Protein AF-A0A916LYB8-F1 (afdb_monomer_lite)

Secondary structure (DSSP, 8-state):
-EEEEE-TTS---HHHHHHHHHHHHTSTT-EEEEESSHHHHHHHHHHH--SEEEE-----HHHHHHHHHHHHHH-TT-EEEEEETTEEEE-S-TTSPPPSPBPPHHHHHHHHHHHHHHHHHHHHHHHTS--

pLDDT: mean 76.66, std 14.52, range [36.44, 95.5]

Radius of gyration: 14.48 Å; chains: 1; bounding box: 32×29×47 Å

Foldseek 3Di:
DEEEEEALPDDPPVVLVVLLVVLCVVPPPYHYDYDNDLVSLLVCCQVVVGLEYEYEDDPPQVSQVVSLVSNCVSPVNRWYWYQDQLFTFTDPGNPDDTDRDGDDPSVSVSSNSSNVSVVVVVVVVVVPPDD

Sequence (131 aa):
MNVLIVDPSVVPDTSYQHRIVQHFSDATDIGVRFATGILQATWQIRDFQPDVIVFDRIEDCDQIGKVIATLRRINPDAVMFQLDGDRLIATANPCGAPAQAGAPHWLQDIAWHWTTARQGAGAAIAAGGLA

Structure (mmCIF, N/CA/C/O backbone):
data_AF-A0A916LYB8-F1
#
_entry.id   AF-A0A916LYB8-F1
#
loop_
_atom_site.group_PDB
_atom_site.id
_atom_site.type_symbol
_atom_site.label_atom_id
_atom_site.label_alt_id
_atom_site.label_comp_id
_atom_site.label_asym_id
_atom_site.label_entity_id
_atom_site.label_seq_id
_atom_site.pdbx_PDB_ins_code
_atom_site.Cartn_x
_atom_site.Cartn_y
_atom_site.Cartn_z
_atom_site.occupancy
_atom_site.B_iso_or_equiv
_atom_site.auth_seq_id
_atom_site.auth_comp_id
_atom_site.auth_asym_id
_atom_site.auth_atom_id
_atom_site.pdbx_PDB_model_num
ATOM 1 N N . MET A 1 1 ? -11.402 4.512 6.377 1.00 86.06 1 MET A N 1
ATOM 2 C CA . MET A 1 1 ? -10.449 3.399 6.175 1.00 86.06 1 MET A CA 1
ATOM 3 C C . MET A 1 1 ? -9.316 3.893 5.295 1.00 86.06 1 MET A C 1
ATOM 5 O O . MET A 1 1 ? -9.586 4.548 4.296 1.00 86.06 1 MET A O 1
ATOM 9 N N . ASN A 1 2 ? -8.072 3.598 5.648 1.00 90.69 2 ASN A N 1
ATOM 10 C CA . ASN A 1 2 ? -6.887 4.084 4.949 1.00 90.69 2 ASN A CA 1
ATOM 11 C C . ASN A 1 2 ? -6.186 2.937 4.212 1.00 90.69 2 ASN A C 1
ATOM 13 O O . ASN A 1 2 ? -5.777 1.955 4.829 1.00 90.69 2 ASN A O 1
ATOM 17 N N . VAL A 1 3 ? -6.021 3.070 2.896 1.00 89.81 3 VAL A N 1
ATOM 18 C CA . VAL A 1 3 ? -5.357 2.086 2.035 1.00 89.81 3 VAL A CA 1
ATOM 19 C C . VAL A 1 3 ? -4.038 2.658 1.523 1.00 89.81 3 VAL A C 1
ATOM 21 O O . VAL A 1 3 ? -4.002 3.712 0.888 1.00 89.81 3 VAL A O 1
ATOM 24 N N . LEU A 1 4 ? -2.937 1.959 1.787 1.00 91.75 4 LEU A N 1
ATOM 25 C CA . LEU A 1 4 ? -1.626 2.277 1.228 1.00 91.75 4 LEU A CA 1
ATOM 26 C C . LEU A 1 4 ? -1.272 1.276 0.131 1.00 91.75 4 LEU A C 1
ATOM 28 O O . LEU A 1 4 ? -1.173 0.079 0.383 1.00 91.75 4 LEU A O 1
ATOM 32 N N . ILE A 1 5 ? -1.023 1.778 -1.071 1.00 88.75 5 ILE A N 1
ATOM 33 C CA . ILE A 1 5 ? -0.530 0.995 -2.201 1.00 88.75 5 ILE A CA 1
ATOM 34 C C . ILE A 1 5 ? 0.982 1.185 -2.315 1.00 88.75 5 ILE A C 1
ATOM 36 O O . ILE A 1 5 ? 1.462 2.314 -2.406 1.00 88.75 5 ILE A O 1
ATOM 40 N N . VAL A 1 6 ? 1.735 0.087 -2.318 1.00 88.56 6 VAL A N 1
ATOM 41 C CA . VAL A 1 6 ? 3.191 0.072 -2.482 1.00 88.56 6 VAL A CA 1
ATOM 42 C C . VAL A 1 6 ? 3.536 -0.585 -3.813 1.00 88.56 6 VAL A C 1
ATOM 44 O O . VAL A 1 6 ? 3.445 -1.802 -3.950 1.00 88.56 6 VAL A O 1
ATOM 47 N N . ASP A 1 7 ? 3.956 0.226 -4.778 1.00 83.06 7 ASP A N 1
ATOM 48 C CA . ASP A 1 7 ? 4.282 -0.211 -6.136 1.00 83.06 7 ASP A CA 1
ATOM 49 C C . ASP A 1 7 ? 5.605 0.427 -6.583 1.00 83.06 7 ASP A C 1
ATOM 51 O O . ASP A 1 7 ? 5.612 1.550 -7.093 1.00 83.06 7 ASP A O 1
ATOM 55 N N . PRO A 1 8 ? 6.753 -0.241 -6.368 1.00 75.19 8 PRO A N 1
ATOM 56 C CA . PRO A 1 8 ? 8.045 0.290 -6.787 1.00 75.19 8 PRO A CA 1
ATOM 57 C C . PRO A 1 8 ? 8.304 0.141 -8.290 1.00 75.19 8 PRO A C 1
ATOM 59 O O . PRO A 1 8 ? 9.295 0.674 -8.785 1.00 75.19 8 PRO A O 1
ATOM 62 N N . SER A 1 9 ? 7.460 -0.604 -9.012 1.00 67.19 9 SER A N 1
ATOM 63 C CA . SER A 1 9 ? 7.678 -0.901 -10.428 1.00 67.19 9 SER A CA 1
ATOM 64 C C . SER A 1 9 ? 7.302 0.267 -11.338 1.00 67.19 9 SER A C 1
ATOM 66 O O . SER A 1 9 ? 7.752 0.335 -12.484 1.00 67.19 9 SER A O 1
ATOM 68 N N . VAL A 1 10 ? 6.513 1.210 -10.823 1.00 60.28 10 VAL A N 1
ATOM 69 C CA . VAL A 1 10 ? 5.977 2.324 -11.597 1.00 60.28 10 VAL A CA 1
ATOM 70 C C . VAL A 1 10 ? 6.612 3.634 -11.111 1.00 60.28 10 VAL A C 1
ATOM 72 O O . VAL A 1 10 ? 6.264 4.184 -10.066 1.00 60.28 10 VAL A O 1
ATOM 75 N N . VAL A 1 11 ? 7.563 4.147 -11.907 1.00 56.72 11 VAL A N 1
ATOM 76 C CA . VAL A 1 11 ? 7.975 5.575 -11.965 1.00 56.72 11 VAL A CA 1
ATOM 77 C C . VAL A 1 11 ? 6.706 6.440 -11.939 1.00 56.72 11 VAL A C 1
ATOM 79 O O . VAL A 1 11 ? 5.735 5.974 -12.519 1.00 56.72 11 VAL A O 1
ATOM 82 N N . PRO A 1 12 ? 6.649 7.638 -11.310 1.00 61.12 12 PRO A N 1
ATOM 83 C CA . PRO A 1 12 ? 5.396 8.326 -10.958 1.00 61.12 12 PRO A CA 1
ATOM 84 C C . PRO A 1 12 ? 4.506 8.670 -12.165 1.00 61.12 12 PRO A C 1
ATOM 86 O O . PRO A 1 12 ? 4.425 9.813 -12.610 1.00 61.12 12 PRO A O 1
ATOM 89 N N . ASP A 1 13 ? 3.792 7.673 -12.672 1.00 68.00 13 ASP A N 1
ATOM 90 C CA . ASP A 1 13 ? 2.701 7.816 -13.609 1.00 68.00 13 ASP A CA 1
ATOM 91 C C . ASP A 1 13 ? 1.486 8.224 -12.785 1.00 68.00 13 ASP A C 1
ATOM 93 O O .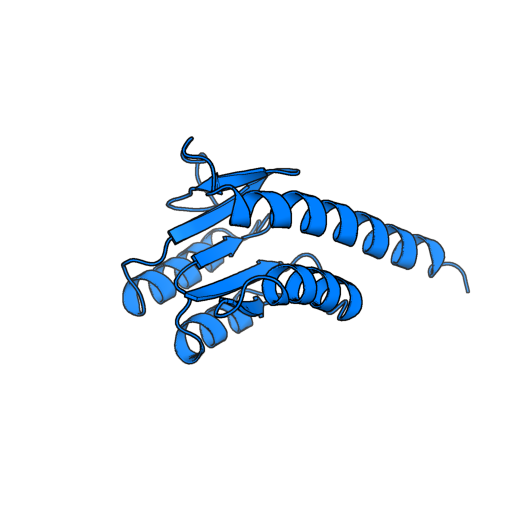 ASP A 1 13 ? 0.718 7.414 -12.255 1.00 68.00 13 ASP A O 1
ATOM 97 N N . THR A 1 14 ? 1.353 9.535 -12.637 1.00 68.19 14 THR A N 1
ATOM 98 C CA . THR A 1 14 ? 0.258 10.159 -11.905 1.00 68.19 14 THR A CA 1
ATOM 99 C C . THR A 1 14 ? -1.096 9.857 -12.544 1.00 68.19 14 THR A C 1
ATOM 101 O O . THR A 1 14 ? -2.098 9.863 -11.834 1.00 68.19 14 THR A O 1
ATOM 104 N N . SER A 1 15 ? -1.153 9.522 -13.842 1.00 71.56 15 SER A N 1
ATOM 105 C CA . SER A 1 15 ? -2.399 9.151 -14.523 1.00 71.56 15 SER A CA 1
ATOM 106 C C . SER A 1 15 ? -2.903 7.782 -14.067 1.00 71.56 15 SER A C 1
ATOM 108 O O . SER A 1 15 ? -4.087 7.613 -13.781 1.00 71.56 15 SER A O 1
ATOM 110 N N . TYR A 1 16 ? -1.992 6.820 -13.922 1.00 73.50 16 TYR A N 1
ATOM 111 C CA . TYR A 1 16 ? -2.263 5.494 -13.380 1.00 73.50 16 TYR A CA 1
ATOM 112 C C . TYR A 1 16 ? -2.744 5.565 -11.926 1.00 73.50 16 TYR A C 1
ATOM 114 O O . TYR A 1 16 ? -3.795 5.010 -11.595 1.00 73.50 16 TYR A O 1
ATOM 122 N N . GLN A 1 17 ? -2.026 6.314 -11.087 1.00 74.50 17 GLN A N 1
ATOM 123 C CA . GLN A 1 17 ? -2.387 6.487 -9.680 1.00 74.50 17 GLN A CA 1
ATOM 124 C C . GLN A 1 17 ? -3.754 7.164 -9.545 1.00 74.50 17 GLN A C 1
ATOM 126 O O . GLN A 1 17 ? -4.589 6.712 -8.767 1.00 74.50 17 GLN A O 1
ATOM 131 N N . HIS A 1 18 ? -4.024 8.199 -10.349 1.00 76.19 18 HIS A N 1
ATOM 132 C CA . HIS A 1 18 ? -5.303 8.907 -10.329 1.00 76.19 18 HIS A CA 1
ATOM 133 C C . HIS A 1 18 ? -6.472 7.996 -10.731 1.00 76.19 18 HIS A C 1
ATOM 135 O O . HIS A 1 18 ? -7.501 8.031 -10.063 1.00 76.19 18 HIS A O 1
ATOM 141 N N . ARG A 1 19 ? -6.311 7.126 -11.741 1.00 75.62 19 ARG A N 1
ATOM 142 C CA . ARG A 1 19 ? -7.348 6.139 -12.104 1.00 75.62 19 ARG A CA 1
ATOM 143 C C . ARG A 1 19 ? -7.696 5.229 -10.931 1.00 75.62 19 ARG A C 1
ATOM 145 O O . ARG A 1 19 ? -8.868 5.031 -10.639 1.00 75.62 19 ARG A O 1
ATOM 152 N N . ILE A 1 20 ? -6.688 4.713 -10.229 1.00 75.69 20 ILE A N 1
ATOM 153 C CA . ILE A 1 20 ? -6.926 3.866 -9.059 1.00 75.69 20 ILE A CA 1
ATOM 154 C C . ILE A 1 20 ? -7.616 4.664 -7.948 1.00 75.69 20 ILE A C 1
ATOM 156 O O . ILE A 1 20 ? -8.640 4.217 -7.448 1.00 75.69 20 ILE A O 1
ATOM 160 N N . VAL A 1 21 ? -7.118 5.856 -7.593 1.00 75.75 21 VAL A N 1
ATOM 161 C CA . VAL A 1 21 ? -7.742 6.704 -6.557 1.00 75.75 21 VAL A CA 1
ATOM 162 C C . VAL A 1 21 ? -9.200 7.032 -6.892 1.00 75.75 21 VAL A C 1
ATOM 164 O O . VAL A 1 21 ? -10.043 7.005 -5.997 1.00 75.75 21 VAL A O 1
ATOM 167 N N . GLN A 1 22 ? -9.523 7.304 -8.160 1.00 74.31 22 GLN A N 1
ATOM 168 C CA . GLN A 1 22 ? -10.903 7.541 -8.596 1.00 74.31 22 GLN A CA 1
ATOM 169 C C . GLN A 1 22 ? -11.809 6.340 -8.317 1.00 74.31 22 GLN A C 1
ATOM 171 O O . GLN A 1 22 ? -12.895 6.540 -7.787 1.00 74.31 22 GLN A O 1
ATOM 176 N N . HIS A 1 23 ? -11.348 5.108 -8.550 1.00 71.81 23 HIS A N 1
ATOM 177 C CA . HIS A 1 23 ? -12.134 3.915 -8.209 1.00 71.81 23 HIS A CA 1
ATOM 178 C C . HIS A 1 23 ? -12.441 3.803 -6.711 1.00 71.81 23 HIS A C 1
ATOM 180 O O . HIS A 1 23 ? -13.516 3.348 -6.335 1.00 71.81 23 HIS A O 1
ATOM 186 N N . PHE A 1 24 ? -11.529 4.250 -5.847 1.00 68.44 24 PHE A N 1
ATOM 187 C CA . PHE A 1 24 ? -11.790 4.307 -4.408 1.00 68.44 24 PHE A CA 1
ATOM 188 C C . PHE A 1 24 ? -12.679 5.483 -3.995 1.00 68.44 24 PHE A C 1
ATOM 190 O O . PHE A 1 24 ? -13.349 5.401 -2.972 1.00 68.44 24 PHE A O 1
ATOM 197 N N . SER A 1 25 ? -12.696 6.566 -4.773 1.00 60.25 25 SER A N 1
ATOM 198 C CA . SER A 1 25 ? -13.449 7.786 -4.455 1.00 60.25 25 SER A CA 1
ATOM 199 C C . SER A 1 25 ? -14.966 7.597 -4.583 1.00 60.25 25 SER A C 1
ATOM 201 O O . SER A 1 25 ? -15.718 8.322 -3.935 1.00 60.25 25 SER A O 1
ATOM 203 N N . ASP A 1 26 ? -15.413 6.592 -5.343 1.00 62.00 26 ASP A N 1
ATOM 204 C CA . ASP A 1 26 ? -16.826 6.195 -5.427 1.00 62.00 26 ASP A CA 1
ATOM 205 C C . ASP A 1 26 ? -17.316 5.478 -4.149 1.00 62.00 26 ASP A C 1
ATOM 207 O O . ASP A 1 26 ? -18.521 5.375 -3.907 1.00 62.00 26 ASP A O 1
ATOM 211 N N . ALA A 1 27 ? -16.392 5.033 -3.288 1.00 61.78 27 ALA A N 1
ATOM 212 C CA . ALA A 1 27 ? -16.663 4.511 -1.955 1.00 61.78 27 ALA A CA 1
ATOM 213 C C . ALA A 1 27 ? -16.309 5.582 -0.906 1.00 61.78 27 ALA A C 1
ATOM 215 O O . ALA A 1 27 ? -15.157 5.730 -0.497 1.00 61.78 27 ALA A O 1
ATOM 216 N N . THR A 1 28 ? -17.297 6.365 -0.465 1.00 56.75 28 THR A N 1
ATOM 217 C CA . THR A 1 28 ? -17.100 7.395 0.570 1.00 56.75 28 THR A CA 1
ATOM 218 C C . THR A 1 28 ? -16.430 6.813 1.826 1.00 56.75 28 THR A C 1
ATOM 220 O O . THR A 1 28 ? -16.805 5.735 2.279 1.00 56.75 28 THR A O 1
ATOM 223 N N . ASP A 1 29 ? -15.457 7.548 2.381 1.00 77.31 29 ASP A N 1
ATOM 224 C CA . ASP A 1 29 ? -14.610 7.225 3.551 1.00 77.31 29 ASP A CA 1
ATOM 225 C C . ASP A 1 29 ? -13.407 6.277 3.342 1.00 77.31 29 ASP A C 1
ATOM 227 O O . ASP A 1 29 ? -12.824 5.791 4.325 1.00 77.31 29 ASP A O 1
ATOM 231 N N . ILE A 1 30 ? -12.950 6.062 2.099 1.00 82.00 30 ILE A N 1
ATOM 232 C CA . ILE A 1 30 ? -11.661 5.398 1.828 1.00 82.00 30 ILE A CA 1
ATOM 233 C C . ILE A 1 30 ? -10.588 6.405 1.395 1.00 82.00 30 ILE A C 1
ATOM 235 O O . ILE A 1 30 ? -10.630 6.963 0.302 1.00 82.00 30 ILE A O 1
ATOM 239 N N . GLY A 1 31 ? -9.583 6.616 2.246 1.00 85.81 31 GLY A N 1
ATOM 240 C CA . GLY A 1 31 ? -8.386 7.373 1.888 1.00 85.81 31 GLY A CA 1
ATOM 241 C C . GLY A 1 31 ? -7.361 6.465 1.212 1.00 85.81 31 GLY A C 1
ATOM 242 O O . GLY A 1 31 ? -7.053 5.400 1.744 1.00 85.81 31 GLY A O 1
ATOM 243 N N . VAL A 1 32 ? -6.784 6.890 0.086 1.00 85.06 32 VAL A N 1
ATOM 244 C CA . VAL A 1 32 ? -5.775 6.101 -0.641 1.00 85.06 32 VAL A CA 1
ATOM 245 C C . VAL A 1 32 ? -4.500 6.891 -0.857 1.00 85.06 32 VAL A C 1
ATOM 247 O O . VAL A 1 32 ? -4.536 8.046 -1.283 1.00 85.06 32 VAL A O 1
ATOM 250 N N . ARG A 1 33 ? -3.357 6.258 -0.586 1.00 88.25 33 ARG A N 1
ATOM 251 C CA . ARG A 1 33 ? -2.036 6.814 -0.892 1.00 88.25 33 ARG A CA 1
ATOM 252 C C . ARG A 1 33 ? -1.168 5.802 -1.618 1.00 88.25 33 ARG A C 1
ATOM 254 O O . ARG A 1 33 ? -1.285 4.600 -1.405 1.00 88.25 33 ARG A O 1
ATOM 261 N N . PHE A 1 34 ? -0.264 6.325 -2.438 1.00 86.19 34 PHE A N 1
ATOM 262 C CA . PHE A 1 34 ? 0.740 5.549 -3.151 1.00 86.19 34 PHE A CA 1
ATOM 263 C C . PHE A 1 34 ? 2.123 5.755 -2.542 1.00 86.19 34 PHE A C 1
ATOM 265 O O . PHE A 1 34 ? 2.490 6.856 -2.122 1.00 86.19 34 PHE A O 1
ATOM 272 N N . ALA A 1 35 ? 2.903 4.686 -2.549 1.00 87.81 35 ALA A N 1
ATOM 273 C CA . ALA A 1 35 ? 4.325 4.699 -2.297 1.00 87.81 35 ALA A CA 1
ATOM 274 C C . ALA A 1 35 ? 5.043 3.972 -3.435 1.00 87.81 35 ALA A C 1
ATOM 276 O O . ALA A 1 35 ? 4.888 2.766 -3.606 1.00 87.81 35 ALA A O 1
ATOM 277 N N . THR A 1 36 ? 5.876 4.695 -4.180 1.00 83.88 36 THR A N 1
ATOM 278 C CA . THR A 1 36 ? 6.655 4.151 -5.302 1.00 83.88 36 THR A CA 1
ATOM 279 C C . THR A 1 36 ? 7.976 3.527 -4.846 1.00 83.88 36 THR A C 1
ATOM 281 O O . THR A 1 36 ? 8.919 3.387 -5.617 1.00 83.88 36 THR A O 1
ATOM 284 N N . GLY A 1 37 ? 8.109 3.221 -3.556 1.00 83.81 37 GLY A N 1
ATOM 285 C CA . GLY A 1 37 ? 9.337 2.690 -2.985 1.00 83.81 37 GLY A CA 1
ATOM 286 C C . GLY A 1 37 ? 9.265 2.513 -1.474 1.00 83.81 37 GLY A C 1
ATOM 287 O O . GLY A 1 37 ? 8.410 3.078 -0.792 1.00 83.81 37 GLY A O 1
ATOM 288 N N . ILE A 1 38 ? 10.213 1.744 -0.943 1.00 86.44 38 ILE A N 1
ATOM 289 C CA . ILE A 1 38 ? 10.268 1.323 0.465 1.00 86.44 38 ILE A CA 1
ATOM 290 C C . ILE A 1 38 ? 10.375 2.513 1.421 1.00 86.44 38 ILE A C 1
ATOM 292 O O . ILE A 1 38 ? 9.673 2.567 2.434 1.00 86.44 38 ILE A O 1
ATOM 296 N N . LEU A 1 39 ? 11.239 3.484 1.107 1.00 88.19 39 LEU A N 1
ATOM 297 C CA . LEU A 1 39 ? 11.421 4.660 1.957 1.00 88.19 39 LEU A CA 1
ATOM 298 C C . LEU A 1 39 ? 10.114 5.449 2.063 1.00 88.19 39 LEU A C 1
ATOM 300 O O . LEU A 1 39 ? 9.659 5.744 3.166 1.00 88.19 39 LEU A O 1
ATOM 304 N N . GLN A 1 40 ? 9.480 5.734 0.924 1.00 89.94 40 GLN A N 1
ATOM 305 C CA . GLN A 1 40 ? 8.203 6.438 0.886 1.00 89.94 40 GLN A CA 1
ATOM 306 C C . GLN A 1 40 ? 7.110 5.639 1.600 1.00 89.94 40 GLN A C 1
ATOM 308 O O . GLN A 1 40 ? 6.381 6.220 2.396 1.00 89.94 40 GLN A O 1
ATOM 313 N N . ALA A 1 41 ? 7.040 4.318 1.404 1.00 90.75 41 ALA A N 1
ATOM 314 C CA . ALA A 1 41 ? 6.082 3.457 2.098 1.00 90.75 41 ALA A CA 1
ATOM 315 C C . ALA A 1 41 ? 6.251 3.550 3.618 1.00 90.75 41 ALA A C 1
ATOM 317 O O . ALA A 1 41 ? 5.276 3.705 4.345 1.00 90.75 41 ALA A O 1
ATOM 318 N N . THR A 1 42 ? 7.494 3.552 4.099 1.00 92.19 42 THR A N 1
ATOM 319 C CA . THR A 1 42 ? 7.806 3.689 5.528 1.00 92.19 42 THR A CA 1
ATOM 320 C C . THR A 1 42 ? 7.329 5.030 6.092 1.00 92.19 42 THR A C 1
ATOM 322 O O . THR A 1 42 ? 6.755 5.067 7.181 1.00 92.19 42 THR A O 1
ATOM 325 N N . TRP A 1 43 ? 7.538 6.133 5.366 1.00 93.69 43 TRP A N 1
ATOM 326 C CA . TRP A 1 43 ? 7.030 7.451 5.766 1.00 93.69 43 TRP A CA 1
ATOM 327 C C . TRP A 1 43 ? 5.503 7.503 5.753 1.00 93.69 43 TRP A C 1
ATOM 329 O O . TRP A 1 43 ? 4.904 7.957 6.725 1.00 93.69 43 TRP A O 1
ATOM 339 N N . GLN A 1 44 ? 4.879 6.980 4.697 1.00 94.38 44 GLN A N 1
ATOM 340 C CA . GLN A 1 44 ? 3.426 6.935 4.569 1.00 94.38 44 GLN A CA 1
ATOM 341 C C . GLN A 1 44 ? 2.787 6.092 5.671 1.00 94.38 44 GLN A C 1
ATOM 343 O O . GLN A 1 44 ? 1.781 6.503 6.223 1.00 94.38 44 GLN A O 1
ATOM 348 N N . ILE A 1 45 ? 3.382 4.970 6.077 1.00 95.00 45 ILE A N 1
ATOM 349 C CA . ILE A 1 45 ? 2.868 4.174 7.203 1.00 95.00 45 ILE A CA 1
ATOM 350 C C . ILE A 1 45 ? 2.790 5.003 8.487 1.00 95.00 45 ILE A C 1
ATOM 352 O O . ILE A 1 45 ? 1.810 4.907 9.218 1.00 95.00 45 ILE A O 1
ATOM 356 N N . ARG A 1 46 ? 3.811 5.819 8.766 1.00 93.75 46 ARG A N 1
ATOM 357 C CA . ARG A 1 46 ? 3.870 6.627 9.993 1.00 93.75 46 ARG A CA 1
ATOM 358 C C . ARG A 1 46 ? 2.878 7.785 9.975 1.00 93.75 46 ARG A C 1
ATOM 360 O O . ARG A 1 46 ? 2.263 8.060 10.997 1.00 93.75 46 ARG A O 1
ATOM 367 N N . ASP A 1 47 ? 2.763 8.460 8.837 1.00 95.12 47 ASP A N 1
ATOM 368 C CA . ASP A 1 47 ? 1.913 9.645 8.683 1.00 95.12 47 ASP A CA 1
ATOM 369 C C . ASP A 1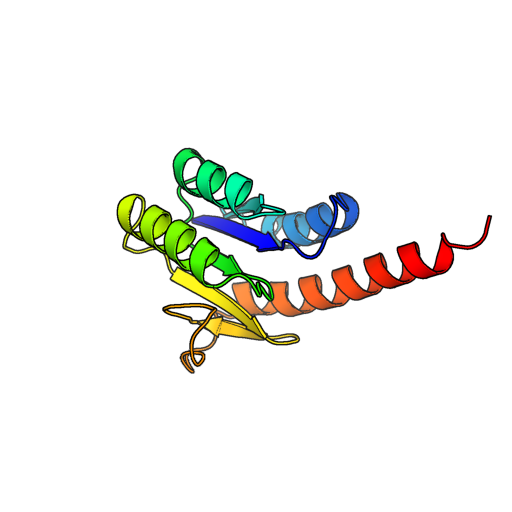 47 ? 0.440 9.277 8.465 1.00 95.12 47 ASP A C 1
ATOM 371 O O . ASP A 1 47 ? -0.455 9.837 9.089 1.00 95.12 47 ASP A O 1
ATOM 375 N N . PHE A 1 48 ? 0.190 8.304 7.590 1.00 95.06 48 PHE A N 1
ATOM 376 C CA . PHE A 1 48 ? -1.143 7.944 7.116 1.00 95.06 48 PHE A CA 1
ATOM 377 C C . PHE A 1 48 ? -1.806 6.827 7.923 1.00 95.06 48 PHE A C 1
ATOM 379 O O . PHE A 1 48 ? -3.028 6.709 7.888 1.00 95.06 48 PHE A O 1
ATOM 386 N N . GLN A 1 49 ? -1.013 6.017 8.635 1.00 94.44 49 GLN A N 1
ATOM 387 C CA . GLN A 1 49 ? -1.482 4.913 9.481 1.00 94.44 49 GLN A CA 1
ATOM 388 C C . GLN A 1 49 ? -2.514 4.023 8.758 1.00 94.44 49 GLN A C 1
ATOM 390 O O . GLN A 1 49 ? -3.688 4.009 9.125 1.00 94.44 49 GLN A O 1
ATOM 395 N N . PRO A 1 50 ? -2.115 3.322 7.680 1.00 94.50 50 PRO A N 1
ATOM 396 C CA . PRO A 1 50 ? -3.050 2.553 6.868 1.00 94.50 50 PRO A CA 1
ATOM 397 C C . PRO A 1 50 ? -3.673 1.384 7.644 1.00 94.50 50 PRO A C 1
ATOM 399 O O . PRO A 1 50 ? -2.991 0.700 8.408 1.00 94.50 50 PRO A O 1
ATOM 402 N N . ASP A 1 51 ? -4.956 1.130 7.388 1.00 92.25 51 ASP A N 1
ATOM 403 C CA . ASP A 1 51 ? -5.692 -0.067 7.821 1.00 92.25 51 ASP A CA 1
ATOM 404 C C . ASP A 1 51 ? -5.430 -1.247 6.877 1.00 92.25 51 ASP A C 1
ATOM 406 O O . ASP A 1 51 ? -5.461 -2.412 7.273 1.00 92.25 51 ASP A O 1
ATOM 410 N N . VAL A 1 52 ? -5.167 -0.939 5.605 1.00 90.88 52 VAL A N 1
ATOM 411 C CA . VAL A 1 52 ? -4.872 -1.913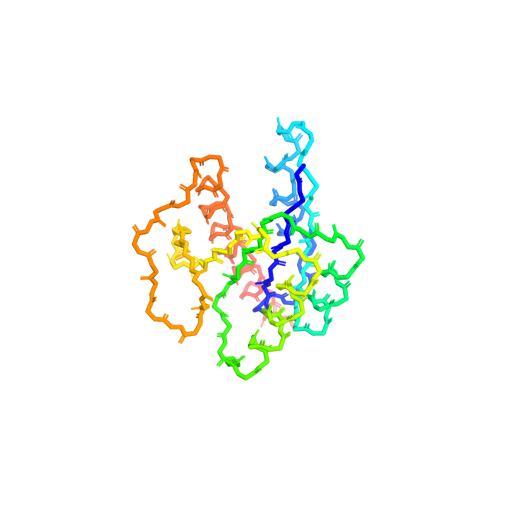 4.558 1.00 90.88 52 VAL A CA 1
ATOM 412 C C . VAL A 1 52 ? -3.613 -1.484 3.822 1.00 90.88 52 VAL A C 1
ATOM 414 O O . VAL A 1 52 ? -3.498 -0.338 3.390 1.00 90.88 52 VAL A O 1
ATOM 417 N N . ILE A 1 53 ? -2.675 -2.408 3.636 1.00 92.19 53 ILE A N 1
ATOM 418 C CA . ILE A 1 53 ? -1.533 -2.213 2.742 1.00 92.19 53 ILE A CA 1
ATOM 419 C C . ILE A 1 53 ? -1.592 -3.225 1.606 1.00 92.19 53 ILE A C 1
ATOM 421 O O . ILE A 1 53 ? -1.865 -4.408 1.818 1.00 92.19 53 ILE A O 1
ATOM 425 N N . VAL A 1 54 ? -1.335 -2.755 0.395 1.00 89.31 54 VAL A N 1
ATOM 426 C CA . VAL A 1 54 ? -1.297 -3.590 -0.798 1.00 89.31 54 VAL A CA 1
ATOM 427 C C . VAL A 1 54 ? 0.073 -3.465 -1.433 1.00 89.31 54 VAL A C 1
ATOM 429 O O . VAL A 1 54 ? 0.504 -2.365 -1.769 1.00 89.31 54 VAL A O 1
ATOM 432 N N . PHE A 1 55 ? 0.760 -4.588 -1.580 1.00 87.44 55 PHE A N 1
ATOM 433 C CA . PHE A 1 55 ? 2.074 -4.661 -2.202 1.00 87.44 55 PHE A CA 1
ATOM 434 C C . PHE A 1 55 ? 1.941 -5.159 -3.644 1.00 87.44 55 PHE A C 1
ATOM 436 O O . PHE A 1 55 ? 1.328 -6.204 -3.870 1.00 87.44 55 PHE A O 1
ATOM 443 N N . ASP A 1 56 ? 2.548 -4.457 -4.605 1.00 81.50 56 ASP A N 1
ATOM 444 C CA . ASP A 1 56 ? 2.898 -5.079 -5.890 1.00 81.50 56 ASP A CA 1
ATOM 445 C C . ASP A 1 56 ? 3.991 -6.147 -5.678 1.00 81.50 56 ASP A C 1
ATOM 447 O O . ASP A 1 56 ? 4.467 -6.381 -4.561 1.00 81.50 56 ASP A O 1
ATOM 451 N N . ARG A 1 57 ? 4.448 -6.780 -6.759 1.00 71.69 57 ARG A N 1
ATOM 452 C CA . ARG A 1 57 ? 5.675 -7.570 -6.756 1.00 71.69 57 ARG A CA 1
ATOM 453 C C . ARG A 1 57 ? 6.860 -6.697 -6.326 1.00 71.69 57 ARG A C 1
ATOM 455 O O . ARG A 1 57 ? 7.332 -5.838 -7.067 1.00 71.69 57 ARG A O 1
ATOM 462 N N . ILE A 1 58 ? 7.367 -6.971 -5.129 1.00 71.19 58 ILE A N 1
ATOM 463 C CA . ILE A 1 58 ? 8.582 -6.370 -4.582 1.00 71.19 58 ILE A CA 1
ATOM 464 C C . ILE A 1 58 ? 9.609 -7.486 -4.401 1.00 71.19 58 ILE A C 1
ATOM 466 O O . ILE A 1 58 ? 9.342 -8.474 -3.724 1.00 71.19 58 ILE A O 1
ATOM 470 N N . GLU A 1 59 ? 10.780 -7.325 -5.011 1.00 71.94 59 GLU A N 1
ATOM 471 C CA . GLU A 1 59 ? 11.828 -8.357 -5.026 1.00 71.94 59 GLU A CA 1
ATOM 472 C C . GLU A 1 59 ? 12.793 -8.252 -3.828 1.00 71.94 59 GLU A C 1
ATOM 474 O O . GLU A 1 59 ? 13.426 -9.235 -3.450 1.00 71.94 59 GLU A O 1
ATOM 479 N N . ASP A 1 60 ? 12.889 -7.079 -3.190 1.00 80.81 60 ASP A N 1
ATOM 480 C CA . ASP A 1 60 ? 13.783 -6.835 -2.047 1.00 80.81 60 ASP A CA 1
ATOM 481 C C . ASP A 1 60 ? 13.113 -7.198 -0.709 1.00 80.81 60 ASP A C 1
ATOM 483 O O . ASP A 1 60 ? 12.512 -6.365 -0.021 1.00 80.81 60 ASP A O 1
ATOM 487 N N . CYS A 1 61 ? 13.228 -8.470 -0.332 1.00 79.75 61 CYS A N 1
ATOM 488 C CA . CYS A 1 61 ? 12.590 -9.017 0.863 1.00 79.75 61 CYS A CA 1
ATOM 489 C C . CYS A 1 61 ? 13.108 -8.461 2.190 1.00 79.75 61 CYS A C 1
ATOM 491 O O . CYS A 1 61 ? 12.330 -8.321 3.142 1.00 79.75 61 CYS A O 1
ATOM 493 N N . ASP A 1 62 ? 14.383 -8.089 2.261 1.00 82.06 62 ASP A N 1
ATOM 494 C CA . ASP A 1 62 ? 14.960 -7.505 3.472 1.00 82.06 62 ASP A CA 1
ATOM 495 C C . ASP A 1 62 ? 14.365 -6.123 3.747 1.00 82.06 62 ASP A C 1
ATOM 497 O O . ASP A 1 62 ? 14.092 -5.752 4.897 1.00 82.06 62 ASP A O 1
ATOM 501 N N . GLN A 1 63 ? 14.122 -5.346 2.692 1.00 81.56 63 GLN A N 1
ATOM 502 C CA . GLN A 1 63 ? 13.482 -4.047 2.827 1.00 81.56 63 GLN A CA 1
ATOM 503 C C . GLN A 1 63 ? 11.990 -4.142 3.139 1.00 81.56 63 GLN A C 1
ATOM 505 O O . GLN A 1 63 ? 11.509 -3.383 3.986 1.00 81.56 63 GLN A O 1
ATOM 510 N N . ILE A 1 64 ? 11.265 -5.100 2.554 1.00 84.56 64 ILE A N 1
ATOM 511 C CA . ILE A 1 64 ? 9.868 -5.355 2.935 1.00 84.56 64 ILE A CA 1
ATOM 512 C C . ILE A 1 64 ? 9.776 -5.713 4.420 1.00 84.56 64 ILE A C 1
ATOM 514 O O . ILE A 1 64 ? 8.920 -5.170 5.119 1.00 84.56 64 ILE A O 1
ATOM 518 N N . GLY A 1 65 ? 10.674 -6.557 4.939 1.00 86.38 65 GLY A N 1
ATOM 519 C CA . GLY A 1 65 ? 10.688 -6.909 6.361 1.00 86.38 65 GLY A CA 1
ATOM 520 C C . GLY A 1 65 ? 10.697 -5.676 7.276 1.00 86.38 65 GLY A C 1
ATOM 521 O O . GLY A 1 65 ? 9.968 -5.625 8.269 1.00 86.38 65 GLY A O 1
ATOM 522 N N . LYS A 1 66 ? 11.439 -4.625 6.900 1.00 86.38 66 LYS A N 1
ATOM 523 C CA . LYS A 1 66 ? 11.480 -3.344 7.632 1.00 86.38 66 LYS A CA 1
ATOM 524 C C . LYS A 1 66 ? 10.170 -2.556 7.522 1.00 86.38 66 LYS A C 1
ATOM 526 O O . LYS A 1 66 ? 9.743 -1.941 8.505 1.00 86.38 66 LYS A O 1
ATOM 531 N N . VAL A 1 67 ? 9.524 -2.582 6.356 1.00 90.00 67 VAL A N 1
ATOM 532 C CA . VAL A 1 67 ? 8.212 -1.950 6.128 1.00 90.00 67 VAL A CA 1
ATOM 533 C C . VAL A 1 67 ? 7.145 -2.632 6.982 1.00 90.00 67 VAL A C 1
ATOM 535 O O . VAL A 1 67 ? 6.431 -1.947 7.709 1.00 90.00 67 VAL A O 1
ATOM 538 N N . ILE A 1 68 ? 7.100 -3.967 6.990 1.00 89.88 68 ILE A N 1
ATOM 539 C CA . ILE A 1 68 ? 6.167 -4.750 7.817 1.00 89.88 68 ILE A CA 1
ATOM 540 C C . ILE A 1 68 ? 6.411 -4.489 9.301 1.00 89.88 68 ILE A C 1
ATOM 542 O O . ILE A 1 68 ? 5.465 -4.247 10.046 1.00 89.88 68 ILE A O 1
ATOM 546 N N . ALA A 1 69 ? 7.671 -4.504 9.745 1.00 90.56 69 ALA A N 1
ATOM 547 C CA . ALA A 1 69 ? 8.005 -4.224 11.139 1.00 90.56 69 ALA A CA 1
ATOM 548 C C . ALA A 1 69 ? 7.550 -2.818 11.564 1.00 90.56 69 ALA A C 1
ATOM 550 O O . ALA A 1 69 ? 7.075 -2.628 12.684 1.00 90.56 69 ALA A O 1
ATOM 551 N N . THR A 1 70 ? 7.660 -1.835 10.664 1.00 93.12 70 THR A N 1
ATOM 552 C CA . THR A 1 70 ? 7.137 -0.483 10.901 1.00 93.12 70 THR A CA 1
ATOM 553 C C . THR A 1 70 ? 5.612 -0.488 10.956 1.00 93.12 70 THR A C 1
ATOM 555 O O . THR A 1 70 ? 5.052 0.065 11.898 1.00 93.12 70 THR A O 1
ATOM 558 N N . LEU A 1 71 ? 4.944 -1.149 10.005 1.00 94.06 71 LEU A N 1
ATOM 559 C CA . LEU A 1 71 ? 3.486 -1.257 9.965 1.00 94.06 71 LEU A CA 1
ATOM 560 C C . LEU A 1 71 ? 2.942 -1.864 11.253 1.00 94.06 71 LEU A C 1
ATOM 562 O O . LEU A 1 71 ? 2.141 -1.228 11.919 1.00 94.06 71 LEU A O 1
ATOM 566 N N . ARG A 1 72 ? 3.449 -3.029 11.665 1.00 93.12 72 ARG A N 1
ATOM 567 C CA . ARG A 1 72 ? 2.987 -3.725 12.875 1.00 93.12 72 ARG A CA 1
ATOM 568 C C . ARG A 1 72 ? 3.219 -2.935 14.161 1.00 93.12 72 ARG A C 1
ATOM 570 O O . ARG A 1 72 ? 2.498 -3.144 15.128 1.00 93.12 72 ARG A O 1
ATOM 577 N N . ARG A 1 73 ? 4.209 -2.037 14.188 1.00 95.06 73 ARG A N 1
ATOM 578 C CA . ARG A 1 73 ? 4.441 -1.139 15.329 1.00 95.06 73 ARG A CA 1
ATOM 579 C C . ARG A 1 73 ? 3.426 0.003 15.387 1.00 95.06 73 ARG A C 1
ATOM 581 O O . ARG A 1 73 ? 3.081 0.427 16.482 1.00 95.06 73 ARG A O 1
ATOM 588 N N . ILE A 1 74 ? 3.021 0.529 14.233 1.00 95.50 74 ILE A N 1
ATOM 589 C CA . ILE A 1 74 ? 2.105 1.672 14.133 1.00 95.50 74 ILE A CA 1
ATOM 590 C C . ILE A 1 74 ? 0.646 1.213 14.193 1.00 95.50 74 ILE A C 1
ATOM 592 O O . ILE A 1 74 ? -0.128 1.747 14.977 1.00 95.50 74 ILE A O 1
ATOM 596 N N . ASN A 1 75 ? 0.293 0.207 13.396 1.00 94.31 75 ASN A N 1
ATOM 597 C CA . ASN A 1 75 ? -1.027 -0.398 13.337 1.00 94.31 75 ASN A CA 1
ATOM 598 C C . ASN A 1 75 ? -0.888 -1.936 13.279 1.00 94.31 75 ASN A C 1
ATOM 600 O O . ASN A 1 75 ? -0.700 -2.505 12.197 1.00 94.31 75 ASN A O 1
ATOM 604 N N . PRO A 1 76 ? -0.932 -2.635 14.429 1.00 91.50 76 PRO A N 1
ATOM 605 C CA . PRO A 1 76 ? -0.803 -4.090 14.471 1.00 91.50 76 PRO A CA 1
ATOM 606 C C . PRO A 1 76 ? -1.969 -4.811 13.790 1.00 91.50 76 PRO A C 1
ATOM 608 O O . PRO A 1 76 ? -1.761 -5.923 13.306 1.00 91.50 76 PRO A O 1
ATOM 611 N N . ASP A 1 77 ? -3.135 -4.171 13.689 1.00 91.56 77 ASP A N 1
ATOM 612 C CA . ASP A 1 77 ? -4.356 -4.736 13.107 1.00 91.56 77 ASP A CA 1
ATOM 613 C C . ASP A 1 77 ? -4.441 -4.541 11.588 1.00 91.56 77 ASP A C 1
ATOM 615 O O . ASP A 1 77 ? -5.342 -5.075 10.940 1.00 91.56 77 ASP A O 1
ATOM 619 N N . ALA A 1 78 ? -3.479 -3.824 10.997 1.00 91.69 78 ALA A N 1
ATOM 620 C CA . ALA A 1 78 ? -3.446 -3.602 9.562 1.00 91.69 78 ALA A CA 1
ATOM 621 C C . ALA A 1 78 ? -3.413 -4.928 8.785 1.00 91.69 78 ALA A C 1
ATOM 623 O O . ALA A 1 78 ? -2.620 -5.843 9.068 1.00 91.69 78 ALA A O 1
ATOM 624 N N . VAL A 1 79 ? -4.261 -5.017 7.763 1.00 91.19 79 VAL A N 1
ATOM 625 C CA . VAL A 1 79 ? -4.342 -6.176 6.873 1.00 91.19 79 VAL A CA 1
ATOM 626 C C . VAL A 1 79 ? -3.432 -5.941 5.675 1.00 91.19 79 VAL A C 1
ATOM 628 O O . VAL A 1 79 ? -3.355 -4.835 5.142 1.00 91.19 79 VAL A O 1
ATOM 631 N N . MET A 1 80 ? -2.719 -6.981 5.249 1.00 90.44 80 MET A N 1
ATOM 632 C CA . MET A 1 80 ? -1.783 -6.882 4.134 1.00 90.44 80 MET A CA 1
ATOM 633 C C . MET A 1 80 ? -2.217 -7.792 2.994 1.00 90.44 80 MET A C 1
ATOM 635 O O . MET A 1 80 ? -2.577 -8.950 3.218 1.00 90.44 80 MET A O 1
ATOM 639 N N . PHE A 1 81 ? -2.135 -7.267 1.778 1.00 88.94 81 PHE A N 1
ATOM 640 C CA . PHE A 1 81 ? -2.402 -7.996 0.548 1.00 88.94 81 PHE A CA 1
ATOM 641 C C . PHE A 1 81 ? -1.217 -7.885 -0.402 1.00 88.94 81 PHE A C 1
ATOM 643 O O . PHE A 1 81 ? -0.495 -6.888 -0.405 1.00 88.94 81 PHE A O 1
ATOM 650 N N . GLN A 1 82 ? -1.040 -8.910 -1.221 1.00 86.88 82 GLN A N 1
ATOM 651 C CA . GLN A 1 82 ? -0.101 -8.916 -2.329 1.00 86.88 82 GLN A CA 1
ATOM 652 C C . GLN A 1 82 ? -0.867 -9.064 -3.638 1.00 86.88 82 GLN A C 1
ATOM 654 O O . GLN A 1 82 ? -1.789 -9.880 -3.725 1.00 86.88 82 GLN A O 1
ATOM 659 N N . LEU A 1 83 ? -0.471 -8.282 -4.640 1.00 81.38 83 LEU A N 1
ATOM 660 C CA . LEU A 1 83 ? -0.920 -8.452 -6.011 1.00 81.38 83 LEU A CA 1
ATOM 661 C C . LEU A 1 83 ? -0.214 -9.660 -6.633 1.00 81.38 83 LEU A C 1
ATOM 663 O O . LEU A 1 83 ? 1.014 -9.709 -6.725 1.00 81.38 83 LEU A O 1
ATOM 667 N N . ASP A 1 84 ? -1.011 -10.631 -7.059 1.00 78.19 84 ASP A N 1
ATOM 668 C CA . ASP A 1 84 ? -0.584 -11.793 -7.828 1.00 78.19 84 ASP A CA 1
ATOM 669 C C . ASP A 1 84 ? -1.401 -11.843 -9.122 1.00 78.19 84 ASP A C 1
ATOM 671 O O . ASP A 1 84 ? -2.562 -12.257 -9.143 1.00 78.19 84 ASP A O 1
ATOM 675 N N . GLY A 1 85 ? -0.817 -11.322 -10.203 1.00 75.38 85 GLY A N 1
ATOM 676 C CA . GLY A 1 85 ? -1.511 -11.153 -11.478 1.00 75.38 85 GLY A CA 1
ATOM 677 C C . GLY A 1 85 ? -2.645 -10.127 -11.390 1.00 75.38 85 GLY A C 1
ATOM 678 O O . GLY A 1 85 ? -2.396 -8.931 -11.271 1.00 75.38 85 GLY A O 1
ATOM 679 N N . ASP A 1 86 ? -3.886 -10.592 -11.508 1.00 73.94 86 ASP A N 1
ATOM 680 C CA . ASP A 1 86 ? -5.124 -9.807 -11.411 1.00 73.94 86 ASP A CA 1
ATOM 681 C C . ASP A 1 86 ? -5.853 -10.007 -10.071 1.00 73.94 86 ASP A C 1
ATOM 683 O O . ASP A 1 86 ? -6.998 -9.586 -9.913 1.00 73.94 86 ASP A O 1
ATOM 687 N N . ARG A 1 87 ? -5.207 -10.659 -9.096 1.00 78.12 87 ARG A N 1
ATOM 688 C CA . ARG A 1 87 ? -5.808 -11.009 -7.806 1.00 78.12 87 ARG A CA 1
ATOM 689 C C . ARG A 1 87 ? -5.042 -10.416 -6.641 1.00 78.12 87 ARG A C 1
ATOM 691 O O . ARG A 1 87 ? -3.820 -10.306 -6.663 1.00 78.12 87 ARG A O 1
ATOM 698 N N . LEU A 1 88 ? -5.782 -10.102 -5.581 1.00 84.81 88 LEU A N 1
ATOM 699 C CA . LEU A 1 88 ? -5.222 -9.729 -4.288 1.00 84.81 88 LEU A CA 1
ATOM 700 C C . LEU A 1 88 ? -5.364 -10.874 -3.300 1.00 84.81 88 LEU A C 1
ATOM 702 O O . LEU A 1 88 ? -6.470 -11.352 -3.026 1.00 84.81 88 LEU A O 1
ATOM 706 N N . ILE A 1 89 ? -4.225 -11.290 -2.760 1.00 85.25 89 ILE A N 1
ATOM 707 C CA . ILE A 1 89 ? -4.131 -12.412 -1.837 1.00 85.25 89 ILE A CA 1
ATOM 708 C C . ILE A 1 89 ? -3.678 -11.893 -0.478 1.00 85.25 89 ILE A C 1
ATOM 710 O O . ILE A 1 89 ? -2.712 -11.129 -0.396 1.00 85.25 89 ILE A O 1
ATOM 714 N N . ALA A 1 90 ? -4.385 -12.268 0.590 1.00 86.62 90 ALA A N 1
ATOM 715 C CA . ALA A 1 90 ? -3.985 -11.889 1.937 1.00 86.62 90 ALA A CA 1
ATOM 716 C C . ALA A 1 90 ? -2.604 -12.475 2.250 1.00 86.62 90 ALA A C 1
ATOM 718 O O . ALA A 1 90 ? -2.279 -13.606 1.885 1.00 86.62 90 ALA A O 1
ATOM 719 N N . THR A 1 91 ? -1.769 -11.713 2.945 1.00 83.88 91 THR A N 1
ATOM 720 C CA . THR A 1 91 ? -0.422 -12.168 3.269 1.00 83.88 91 THR A CA 1
ATOM 721 C C . THR A 1 91 ? 0.025 -11.702 4.645 1.00 83.88 91 THR A C 1
ATOM 723 O O . THR A 1 91 ? -0.278 -10.598 5.090 1.00 83.88 91 THR A O 1
ATOM 726 N N . ALA A 1 92 ? 0.773 -12.556 5.339 1.00 80.00 92 ALA A N 1
ATOM 727 C CA . ALA A 1 92 ? 1.529 -12.159 6.523 1.00 80.00 92 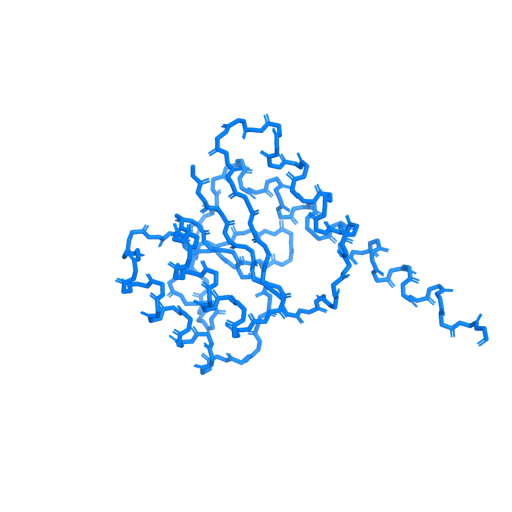ALA A CA 1
ATOM 728 C C . ALA A 1 92 ? 2.930 -11.643 6.153 1.00 80.00 92 ALA A C 1
ATOM 730 O O . ALA A 1 92 ? 3.576 -10.985 6.967 1.00 80.00 92 ALA A O 1
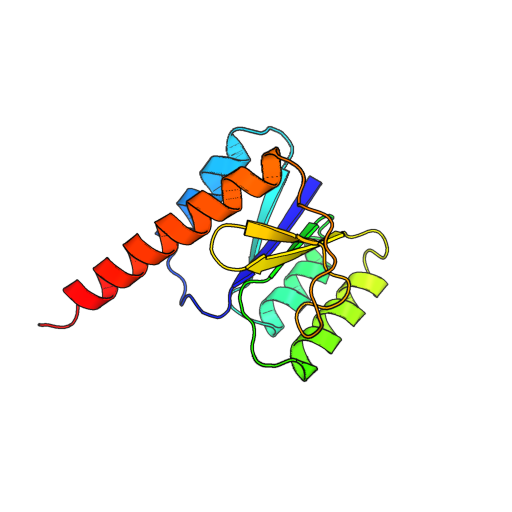ATOM 731 N N . ASN A 1 93 ? 3.398 -11.942 4.938 1.00 77.62 93 ASN A N 1
ATOM 732 C CA . ASN A 1 93 ? 4.679 -11.516 4.396 1.00 77.62 93 ASN A CA 1
ATOM 733 C C . ASN A 1 93 ? 4.656 -11.671 2.858 1.00 77.62 93 ASN A C 1
ATOM 735 O O . ASN A 1 93 ? 4.606 -12.808 2.386 1.00 77.62 93 ASN A O 1
ATOM 739 N N . PRO A 1 94 ? 4.724 -10.586 2.065 1.00 71.06 94 PRO A N 1
ATOM 740 C CA . PRO A 1 94 ? 4.684 -10.644 0.601 1.00 71.06 94 PRO A CA 1
ATOM 741 C C . PRO A 1 94 ? 5.936 -11.285 -0.036 1.00 71.06 94 PRO A C 1
ATOM 743 O O . PRO A 1 94 ? 5.998 -11.447 -1.250 1.00 71.06 94 PRO A O 1
ATOM 746 N N . CYS A 1 95 ? 6.925 -11.683 0.773 1.00 74.25 95 CYS A N 1
ATOM 747 C CA . CYS A 1 95 ? 8.066 -12.507 0.361 1.00 74.25 95 CYS A CA 1
ATOM 748 C C . CYS A 1 95 ? 7.938 -14.000 0.704 1.00 74.25 95 CYS A C 1
ATOM 750 O O . CYS A 1 95 ? 8.874 -14.767 0.482 1.00 74.25 95 CYS A O 1
ATOM 752 N N . GLY A 1 96 ? 6.816 -14.416 1.295 1.00 63.03 96 GLY A N 1
ATOM 753 C CA . GLY A 1 96 ? 6.523 -15.809 1.630 1.00 63.03 96 GLY A CA 1
ATOM 754 C C . GLY A 1 96 ? 5.456 -16.423 0.725 1.00 63.03 96 GLY A C 1
ATOM 755 O O . GLY A 1 96 ? 4.948 -15.785 -0.193 1.00 63.03 96 GLY A O 1
ATOM 756 N N . ALA A 1 97 ? 5.088 -17.677 1.002 1.00 55.88 97 ALA A N 1
ATOM 757 C CA . ALA A 1 97 ? 3.956 -18.306 0.329 1.00 55.88 97 ALA A CA 1
ATOM 758 C C . ALA A 1 97 ? 2.655 -17.540 0.659 1.00 55.88 97 ALA A C 1
ATOM 760 O O . ALA A 1 97 ? 2.415 -17.249 1.837 1.00 55.88 97 ALA A O 1
ATOM 761 N N . PRO A 1 98 ? 1.819 -17.215 -0.342 1.00 57.34 98 PRO A N 1
ATOM 762 C CA . PRO A 1 98 ? 0.592 -16.460 -0.123 1.00 57.34 98 PRO A CA 1
ATOM 763 C C . PRO A 1 98 ? -0.364 -17.217 0.810 1.00 57.34 98 PRO A C 1
ATOM 765 O O . PRO A 1 98 ? -0.521 -18.436 0.701 1.00 57.34 98 PRO A O 1
ATOM 768 N N . ALA A 1 99 ? -1.030 -16.504 1.723 1.00 58.28 99 ALA A N 1
ATOM 769 C CA . ALA A 1 99 ? -2.095 -17.098 2.524 1.00 58.28 99 ALA A CA 1
ATOM 770 C C . ALA A 1 99 ? -3.378 -17.138 1.678 1.00 58.28 99 ALA A C 1
ATOM 772 O O . ALA A 1 99 ? -3.802 -16.125 1.142 1.00 58.28 99 ALA A O 1
ATOM 773 N N . GLN A 1 100 ? -4.022 -18.300 1.554 1.00 56.44 100 GLN A N 1
ATOM 774 C CA . GLN A 1 100 ? -5.120 -18.546 0.595 1.00 56.44 100 GLN A CA 1
ATOM 775 C C . GLN A 1 100 ? -6.436 -17.778 0.856 1.00 56.44 100 GLN A C 1
ATOM 777 O O . GLN A 1 100 ? -7.437 -18.035 0.188 1.00 56.44 100 GLN A O 1
ATOM 782 N N . ALA A 1 101 ? -6.474 -16.844 1.807 1.00 64.88 101 ALA A N 1
ATOM 783 C CA . ALA A 1 101 ? -7.652 -16.015 2.021 1.00 64.88 101 ALA A CA 1
ATOM 784 C C . ALA A 1 101 ? -7.703 -14.900 0.962 1.00 64.88 101 ALA A C 1
ATOM 786 O O . ALA A 1 101 ? -6.791 -14.078 0.855 1.00 64.88 101 ALA A O 1
ATOM 787 N N . GLY A 1 102 ? -8.768 -14.889 0.160 1.00 68.12 102 GLY A N 1
ATOM 788 C CA . GLY A 1 102 ? -8.999 -13.846 -0.837 1.00 68.12 102 GLY A CA 1
ATOM 789 C C . GLY A 1 102 ? -9.295 -12.488 -0.197 1.00 68.12 102 GLY A C 1
ATOM 790 O O . GLY A 1 102 ? -9.823 -12.410 0.914 1.00 68.12 102 GLY A O 1
ATOM 791 N N . ALA A 1 103 ? -8.968 -11.411 -0.910 1.00 78.56 103 ALA A N 1
ATOM 792 C CA . ALA A 1 103 ? -9.357 -10.057 -0.527 1.00 78.56 103 ALA A CA 1
ATOM 793 C C . ALA A 1 103 ? -10.889 -9.873 -0.518 1.00 78.56 103 ALA A C 1
ATOM 795 O O . ALA A 1 103 ? -11.590 -10.564 -1.262 1.00 78.56 103 ALA A O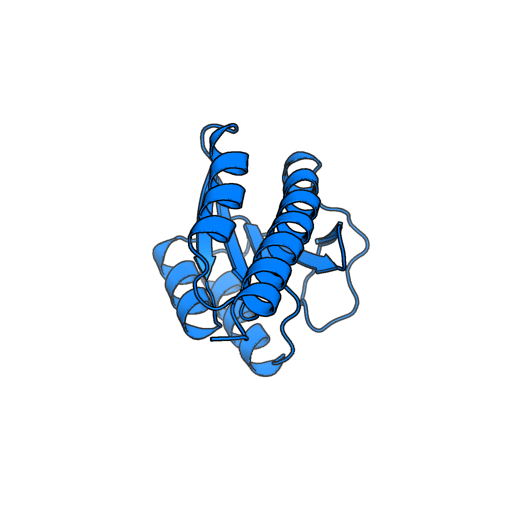 1
ATOM 796 N N . PRO A 1 104 ? -11.439 -8.948 0.289 1.00 77.56 104 PRO A N 1
ATOM 797 C CA . PRO A 1 104 ? -12.852 -8.587 0.197 1.00 77.56 104 PRO A CA 1
ATOM 798 C C . PRO A 1 104 ? -13.192 -8.048 -1.204 1.00 77.56 104 PRO A C 1
ATOM 800 O O . PRO A 1 104 ? -12.340 -7.449 -1.854 1.00 77.56 104 PRO A O 1
ATOM 803 N N . HIS A 1 105 ? -14.433 -8.248 -1.667 1.00 77.06 105 HIS A N 1
ATOM 804 C CA . HIS A 1 105 ? -14.847 -7.945 -3.050 1.00 77.06 105 HIS A CA 1
ATOM 805 C C . HIS A 1 105 ? -14.506 -6.515 -3.485 1.00 77.06 105 HIS A C 1
ATOM 807 O O . HIS A 1 105 ? -13.916 -6.321 -4.539 1.00 77.06 105 HIS A O 1
ATOM 813 N N . TRP A 1 106 ? -14.790 -5.528 -2.627 1.00 76.56 106 TRP A N 1
ATOM 814 C CA . TRP A 1 106 ? -14.485 -4.121 -2.901 1.00 76.56 106 TRP A CA 1
ATOM 815 C C . TRP A 1 106 ? -12.997 -3.878 -3.183 1.00 76.56 106 TRP A C 1
ATOM 817 O O . TRP A 1 106 ? -12.667 -2.962 -3.921 1.00 76.56 106 TRP A O 1
ATOM 827 N N . LEU A 1 107 ? -12.106 -4.694 -2.604 1.00 78.44 107 LEU A N 1
ATOM 828 C CA . LEU A 1 107 ? -10.664 -4.617 -2.808 1.00 78.44 107 LEU A CA 1
ATOM 829 C C . LEU A 1 107 ? -10.229 -5.403 -4.058 1.00 78.44 107 LEU A C 1
ATOM 831 O O . LEU A 1 107 ? -9.291 -4.993 -4.732 1.00 78.44 107 LEU A O 1
ATOM 835 N N . GLN A 1 108 ? -10.914 -6.501 -4.402 1.00 75.69 108 GLN A N 1
ATOM 836 C CA . GLN A 1 108 ? -10.619 -7.290 -5.609 1.00 75.69 108 GLN A CA 1
ATOM 837 C C . GLN A 1 108 ? -10.828 -6.492 -6.900 1.00 75.69 108 GLN A C 1
ATOM 839 O O . GLN A 1 108 ? -10.009 -6.606 -7.809 1.00 75.69 108 GLN A O 1
ATOM 844 N N . ASP A 1 109 ? -11.855 -5.642 -6.958 1.00 73.81 109 ASP A N 1
ATOM 845 C CA . ASP A 1 109 ? -12.127 -4.800 -8.131 1.00 73.81 109 ASP A CA 1
ATOM 846 C C . ASP A 1 109 ? -10.926 -3.891 -8.469 1.00 73.81 109 ASP A C 1
ATOM 848 O O . ASP A 1 109 ? -10.590 -3.676 -9.636 1.00 73.81 109 ASP A O 1
ATOM 852 N N . ILE A 1 110 ? -10.181 -3.439 -7.454 1.00 73.12 110 ILE A N 1
ATOM 853 C CA . ILE A 1 110 ? -8.967 -2.631 -7.639 1.00 73.12 110 ILE A CA 1
ATOM 854 C C . ILE A 1 110 ? -7.835 -3.424 -8.288 1.00 73.12 110 ILE A C 1
ATOM 856 O O . ILE A 1 110 ? -7.081 -2.842 -9.061 1.00 73.12 110 ILE A O 1
ATOM 860 N N . ALA A 1 111 ? -7.709 -4.725 -8.019 1.00 73.38 111 ALA A N 1
ATOM 861 C CA . ALA A 1 111 ? -6.656 -5.562 -8.597 1.00 73.38 111 ALA A CA 1
ATOM 862 C C . ALA A 1 111 ? -6.739 -5.575 -10.130 1.00 73.38 111 ALA A C 1
ATOM 864 O O . ALA A 1 111 ? -5.751 -5.340 -10.822 1.00 73.38 111 ALA A O 1
ATOM 865 N N . TRP A 1 112 ? -7.951 -5.741 -10.661 1.00 71.19 112 TRP A N 1
ATOM 866 C CA . TRP A 1 112 ? -8.212 -5.677 -12.095 1.00 71.19 112 TRP A CA 1
ATOM 867 C C . TRP A 1 112 ? -7.849 -4.309 -12.691 1.00 71.19 112 TRP A C 1
ATOM 869 O O . TRP A 1 112 ? -7.170 -4.222 -13.722 1.00 71.19 112 TRP A O 1
ATOM 879 N N . HIS A 1 113 ? -8.272 -3.225 -12.035 1.00 68.25 113 HIS A N 1
ATOM 880 C CA . HIS A 1 113 ? -7.991 -1.864 -12.489 1.00 68.25 113 HIS A CA 1
ATOM 881 C C . HIS A 1 113 ? -6.505 -1.520 -12.415 1.00 68.25 113 HIS A C 1
ATOM 883 O O . HIS A 1 113 ? -5.986 -0.886 -13.331 1.00 68.25 113 HIS A O 1
ATOM 889 N N . TRP A 1 114 ? -5.806 -1.991 -11.387 1.00 71.44 114 TRP A N 1
ATOM 890 C CA . TRP A 1 114 ? -4.359 -1.890 -11.235 1.00 71.44 114 TRP A CA 1
ATOM 891 C C . TRP A 1 114 ? -3.642 -2.573 -12.400 1.00 71.44 114 TRP A C 1
ATOM 893 O O . TRP A 1 114 ? -2.844 -1.937 -13.094 1.00 71.44 114 TRP A O 1
ATOM 903 N N . THR A 1 115 ? -3.972 -3.832 -12.695 1.00 68.06 115 THR A N 1
ATOM 904 C CA . THR A 1 115 ? -3.342 -4.591 -13.786 1.00 68.06 115 THR A CA 1
ATOM 905 C C . THR A 1 115 ? -3.647 -3.979 -15.157 1.00 68.06 115 THR A C 1
ATOM 907 O O . THR A 1 115 ? -2.746 -3.825 -15.984 1.00 68.06 115 THR A O 1
ATOM 910 N N . THR A 1 116 ? -4.884 -3.526 -15.383 1.00 67.06 116 THR A N 1
ATOM 911 C CA . THR A 1 116 ? -5.291 -2.837 -16.623 1.00 67.06 116 THR A CA 1
ATOM 912 C C . THR A 1 116 ? -4.569 -1.499 -16.788 1.00 67.06 116 THR A C 1
ATOM 914 O O . THR A 1 116 ? -4.048 -1.170 -17.856 1.00 67.06 116 THR A O 1
ATOM 917 N N . ALA A 1 117 ? -4.492 -0.712 -15.716 1.00 64.62 117 ALA A N 1
ATOM 918 C CA . ALA A 1 117 ? -3.857 0.593 -15.739 1.00 64.62 117 ALA A CA 1
ATOM 919 C C . ALA A 1 117 ? -2.330 0.475 -15.935 1.00 64.62 117 ALA A C 1
ATOM 921 O O . ALA A 1 117 ? -1.749 1.345 -16.586 1.00 64.62 117 ALA A O 1
ATOM 922 N N . ARG A 1 118 ? -1.702 -0.612 -15.460 1.00 65.25 118 ARG A N 1
ATOM 923 C CA . ARG A 1 118 ? -0.294 -0.956 -15.731 1.00 65.25 118 ARG A CA 1
ATOM 924 C C . ARG A 1 118 ? -0.048 -1.299 -17.203 1.00 65.25 118 ARG A C 1
ATOM 926 O O . ARG A 1 118 ? 0.948 -0.851 -17.766 1.00 65.25 118 ARG A O 1
ATOM 933 N N . GLN A 1 119 ? -0.951 -2.040 -17.850 1.00 64.62 119 GLN A N 1
ATOM 934 C CA . GLN A 1 119 ? -0.855 -2.333 -19.290 1.00 64.62 119 GLN A CA 1
ATOM 935 C C . GLN A 1 119 ? -0.948 -1.056 -20.140 1.00 64.62 119 GLN A C 1
ATOM 937 O O . GLN A 1 119 ? -0.170 -0.883 -21.076 1.00 64.62 119 GLN A O 1
ATOM 942 N N . GLY A 1 120 ? -1.841 -0.129 -19.776 1.00 58.28 120 GLY A N 1
ATOM 943 C CA . GLY A 1 120 ? -1.951 1.176 -20.437 1.00 58.28 120 GLY A CA 1
ATOM 944 C C . GLY A 1 120 ? -0.700 2.052 -20.274 1.00 58.28 120 GLY A C 1
ATOM 945 O O . GLY A 1 120 ? -0.268 2.684 -21.236 1.00 58.28 120 GLY A O 1
ATOM 946 N N . ALA A 1 121 ? -0.082 2.046 -19.088 1.00 54.56 121 ALA A N 1
ATOM 947 C CA . ALA A 1 121 ? 1.169 2.762 -18.820 1.00 54.56 121 ALA A CA 1
ATOM 948 C C . ALA A 1 121 ? 2.363 2.154 -19.583 1.00 54.56 121 ALA A C 1
ATOM 950 O O . ALA A 1 121 ? 3.137 2.872 -20.213 1.00 54.56 121 ALA A O 1
ATOM 951 N N . GLY A 1 122 ? 2.480 0.821 -19.604 1.00 51.12 122 GLY A N 1
ATOM 952 C CA . GLY A 1 122 ? 3.519 0.113 -20.359 1.00 51.12 122 GLY A CA 1
ATOM 953 C C . GLY A 1 122 ? 3.411 0.315 -21.875 1.00 51.12 122 GLY A C 1
ATOM 954 O O . GLY A 1 122 ? 4.428 0.491 -22.544 1.00 51.12 122 GLY A O 1
ATOM 955 N N . ALA A 1 123 ? 2.189 0.366 -22.415 1.00 49.34 123 ALA A N 1
ATOM 956 C CA . ALA A 1 123 ? 1.949 0.675 -23.824 1.00 49.34 123 ALA A CA 1
ATOM 957 C C . ALA A 1 123 ? 2.339 2.122 -24.183 1.00 49.34 123 ALA A C 1
ATOM 959 O O . ALA A 1 123 ? 2.912 2.352 -25.247 1.00 49.34 123 ALA A O 1
ATOM 960 N N . ALA A 1 124 ? 2.092 3.088 -23.291 1.00 45.53 124 ALA A N 1
ATOM 961 C CA . ALA A 1 124 ? 2.495 4.480 -23.493 1.00 45.53 124 ALA A CA 1
ATOM 962 C C . ALA A 1 124 ? 4.025 4.661 -23.471 1.00 45.53 124 ALA A C 1
ATOM 964 O O . ALA A 1 124 ? 4.565 5.402 -24.291 1.00 45.53 124 ALA A O 1
ATOM 965 N N . ILE A 1 125 ? 4.738 3.940 -22.597 1.00 47.09 125 ILE A N 1
ATOM 966 C CA . ILE A 1 125 ? 6.212 3.955 -22.553 1.00 47.09 125 ILE A CA 1
ATOM 967 C C . ILE A 1 125 ? 6.802 3.287 -23.807 1.00 47.09 125 ILE A C 1
ATOM 969 O O . ILE A 1 125 ? 7.753 3.806 -24.387 1.00 47.09 125 ILE A O 1
ATOM 973 N N . ALA A 1 126 ? 6.216 2.180 -24.276 1.00 44.41 126 ALA A N 1
ATOM 974 C CA . ALA A 1 126 ? 6.654 1.512 -25.503 1.00 44.41 126 ALA A CA 1
ATOM 975 C C . ALA A 1 126 ? 6.402 2.355 -26.771 1.00 44.41 126 ALA A C 1
ATOM 977 O O . ALA A 1 126 ? 7.201 2.310 -27.704 1.00 44.41 126 ALA A O 1
ATOM 978 N N . ALA A 1 127 ? 5.328 3.151 -26.802 1.00 44.25 127 ALA A N 1
ATOM 979 C CA . ALA A 1 127 ? 5.013 4.047 -27.917 1.00 44.25 127 ALA A CA 1
ATOM 980 C C . ALA A 1 127 ? 5.817 5.365 -27.906 1.00 44.25 127 ALA A C 1
ATOM 982 O O . ALA A 1 127 ? 5.962 5.994 -28.949 1.00 44.25 127 ALA A O 1
ATOM 983 N N . GLY A 1 128 ? 6.353 5.780 -26.752 1.00 38.47 128 GLY A N 1
ATOM 984 C CA . GLY A 1 128 ? 7.162 6.998 -26.595 1.00 38.47 128 GLY A CA 1
ATOM 985 C C . GLY A 1 128 ? 8.671 6.820 -26.820 1.00 38.47 128 GLY A C 1
ATOM 986 O O . GLY A 1 128 ? 9.417 7.784 -26.678 1.00 38.47 128 GLY A O 1
ATOM 987 N N . GLY A 1 129 ? 9.133 5.609 -27.151 1.00 36.91 129 GLY A N 1
ATOM 988 C CA . GLY A 1 129 ? 10.551 5.257 -27.319 1.00 36.91 129 GLY A CA 1
ATOM 989 C C . GLY A 1 129 ? 11.126 5.415 -28.734 1.00 36.91 129 GLY A C 1
ATOM 990 O O . GLY A 1 129 ? 12.155 4.815 -29.030 1.00 36.91 129 GLY A O 1
ATOM 991 N N . LEU A 1 130 ? 10.472 6.177 -29.614 1.00 42.16 130 LEU A N 1
ATOM 992 C CA . LEU A 1 130 ? 10.984 6.535 -30.941 1.00 42.16 130 LEU A CA 1
ATOM 993 C C . LEU A 1 130 ? 10.720 8.024 -31.202 1.00 42.16 130 LEU A C 1
ATOM 995 O O . LEU A 1 130 ? 9.702 8.388 -31.788 1.00 42.16 130 LEU A O 1
ATOM 999 N N . ALA A 1 131 ? 11.641 8.875 -30.757 1.00 36.44 131 ALA A N 1
ATOM 1000 C CA . ALA A 1 131 ? 11.821 10.232 -31.264 1.00 36.44 131 ALA A CA 1
ATOM 1001 C C . ALA A 1 131 ? 13.314 10.569 -31.265 1.00 36.44 131 ALA A C 1
ATOM 1003 O O . ALA A 1 131 ? 13.974 10.276 -30.241 1.00 36.44 131 ALA A O 1
#